Protein AF-A0A3D1VKC5-F1 (afdb_monomer_lite)

pLDDT: mean 73.42, std 13.59, range [33.91, 86.0]

Radius of gyration: 18.65 Å; chains: 1; bounding box: 27×30×65 Å

Structure (mmCIF, N/CA/C/O backbone):
data_AF-A0A3D1VKC5-F1
#
_entry.id   AF-A0A3D1VKC5-F1
#
loop_
_atom_site.group_PDB
_atom_site.id
_atom_site.type_symbol
_atom_site.label_atom_id
_atom_site.label_alt_id
_atom_site.label_comp_id
_atom_site.label_asym_id
_atom_site.label_entity_id
_atom_site.label_seq_id
_atom_site.pdbx_PDB_ins_code
_atom_site.Cartn_x
_atom_site.Cartn_y
_atom_site.Cartn_z
_atom_site.occupancy
_atom_site.B_iso_or_equiv
_atom_site.auth_seq_id
_atom_site.auth_comp_id
_atom_site.auth_asym_id
_atom_site.auth_atom_id
_atom_site.pdbx_PDB_model_num
ATOM 1 N N . MET A 1 1 ? 1.039 -16.265 -34.455 1.00 33.91 1 MET A N 1
ATOM 2 C CA . MET A 1 1 ? -0.059 -16.588 -33.523 1.00 33.91 1 MET A CA 1
ATOM 3 C C . MET A 1 1 ? 0.494 -16.390 -32.120 1.00 33.91 1 MET A C 1
ATOM 5 O O . MET A 1 1 ? 1.245 -17.235 -31.660 1.00 33.91 1 MET A O 1
ATOM 9 N N . ARG A 1 2 ? 0.308 -15.204 -31.527 1.00 37.31 2 ARG A N 1
ATOM 10 C CA . ARG A 1 2 ? 0.810 -14.913 -30.175 1.00 37.31 2 ARG A CA 1
ATOM 11 C C . ARG A 1 2 ? -0.266 -15.369 -29.200 1.00 37.31 2 ARG A C 1
ATOM 13 O O . ARG A 1 2 ? -1.404 -14.924 -29.299 1.00 37.31 2 ARG A O 1
ATOM 20 N N . CYS A 1 3 ? 0.079 -16.352 -28.380 1.00 38.66 3 CYS A N 1
ATOM 21 C CA . CYS A 1 3 ? -0.823 -16.963 -27.422 1.00 38.66 3 CYS A CA 1
ATOM 22 C C . CYS A 1 3 ? -1.329 -15.896 -26.448 1.00 38.66 3 CYS A C 1
ATOM 24 O O . CYS A 1 3 ? -0.537 -15.314 -25.714 1.00 38.66 3 CYS A O 1
ATOM 26 N N . PHE A 1 4 ? -2.644 -15.674 -26.445 1.00 37.81 4 PHE A N 1
ATOM 27 C CA . PHE A 1 4 ? -3.355 -15.131 -25.294 1.00 37.81 4 PHE A CA 1
ATOM 28 C C . PHE A 1 4 ? -3.108 -16.091 -24.127 1.00 37.81 4 PHE A C 1
ATOM 30 O O . PHE A 1 4 ? -3.700 -17.171 -24.075 1.00 37.81 4 PHE A O 1
ATOM 37 N N . SER A 1 5 ? -2.191 -15.753 -23.223 1.00 38.81 5 SER A N 1
ATOM 38 C CA . SER A 1 5 ? -2.160 -16.404 -21.922 1.00 38.81 5 SER A CA 1
ATOM 39 C C . SER A 1 5 ? -3.208 -15.719 -21.051 1.00 38.81 5 SER A C 1
ATOM 41 O O . SER A 1 5 ? -3.211 -14.505 -20.875 1.00 38.81 5 SER A O 1
ATOM 43 N N . TYR A 1 6 ? -4.098 -16.522 -20.474 1.00 39.53 6 TYR A N 1
ATOM 44 C CA . TYR A 1 6 ? -5.091 -16.166 -19.451 1.00 39.53 6 TYR A CA 1
ATOM 45 C C . TYR A 1 6 ? -4.491 -15.539 -18.163 1.00 39.53 6 TYR A C 1
ATOM 47 O O . TYR A 1 6 ? -5.154 -15.465 -17.138 1.00 39.53 6 TYR A O 1
ATOM 55 N N . GLN A 1 7 ? -3.222 -15.126 -18.183 1.00 45.41 7 GLN A N 1
ATOM 56 C CA . GLN A 1 7 ? -2.492 -14.520 -17.068 1.00 45.41 7 GLN A CA 1
ATOM 57 C C . GLN A 1 7 ? -2.585 -12.984 -17.079 1.00 45.41 7 GLN A C 1
ATOM 59 O O . GLN A 1 7 ? -2.078 -12.342 -16.173 1.00 45.41 7 GLN A O 1
ATOM 64 N N . GLN A 1 8 ? -3.238 -12.400 -18.086 1.00 49.22 8 GLN A N 1
ATOM 65 C CA . GLN A 1 8 ? -3.439 -10.957 -18.248 1.00 49.22 8 GLN A CA 1
ATOM 66 C C . GLN A 1 8 ? -4.700 -10.454 -17.519 1.00 49.22 8 GLN A C 1
ATOM 68 O O . GLN A 1 8 ? -5.377 -9.534 -17.965 1.00 49.22 8 GLN A O 1
ATOM 73 N N . GLU A 1 9 ? -5.068 -11.100 -16.416 1.00 45.91 9 GLU A N 1
ATOM 74 C CA . GLU A 1 9 ? -5.989 -10.503 -15.457 1.00 45.91 9 GLU A CA 1
ATOM 75 C C . GLU A 1 9 ? -5.077 -9.738 -14.497 1.00 45.91 9 GLU A C 1
ATOM 77 O O . GLU A 1 9 ? -4.272 -10.393 -13.845 1.00 45.91 9 GLU A O 1
ATOM 82 N N . ASN A 1 10 ? -5.135 -8.396 -14.484 1.00 53.47 10 ASN A N 1
ATOM 83 C CA . ASN A 1 10 ? -4.358 -7.456 -13.646 1.00 53.47 10 ASN A CA 1
ATOM 84 C C . ASN A 1 10 ? -4.444 -7.782 -12.139 1.00 53.47 10 ASN A C 1
ATOM 86 O O . ASN A 1 10 ? -5.021 -7.042 -11.342 1.00 53.47 10 ASN A O 1
ATOM 90 N N . ARG A 1 11 ? -3.932 -8.934 -11.732 1.00 56.06 11 ARG A N 1
ATOM 91 C CA . ARG A 1 11 ? -4.049 -9.498 -10.399 1.00 56.06 11 ARG A CA 1
ATOM 92 C C . ARG A 1 11 ? -2.639 -9.693 -9.908 1.00 56.06 11 ARG A C 1
ATOM 94 O O . ARG A 1 11 ? -1.883 -10.481 -10.465 1.00 56.06 11 ARG A O 1
ATOM 101 N N . ILE A 1 12 ? -2.320 -8.957 -8.853 1.00 68.12 12 ILE A N 1
ATOM 102 C CA . ILE A 1 12 ? -1.060 -9.076 -8.133 1.00 68.12 12 ILE A CA 1
ATOM 103 C C . ILE A 1 12 ? -0.843 -10.565 -7.805 1.00 68.12 12 ILE A C 1
ATOM 105 O O . ILE A 1 12 ? -1.728 -11.182 -7.195 1.00 68.12 12 ILE A O 1
ATOM 109 N N . PRO A 1 13 ? 0.279 -11.175 -8.224 1.00 67.38 13 PRO A N 1
ATOM 110 C CA . PRO A 1 13 ? 0.519 -12.591 -7.995 1.00 67.38 13 PRO A CA 1
ATOM 111 C C . PRO A 1 13 ? 0.593 -12.897 -6.496 1.00 67.38 13 PRO A C 1
ATOM 113 O O . PRO A 1 13 ? 1.274 -12.223 -5.729 1.00 67.38 13 PRO A O 1
ATOM 116 N N . ALA A 1 14 ? -0.060 -13.985 -6.080 1.00 68.19 14 ALA A N 1
ATOM 117 C CA . ALA A 1 14 ? -0.052 -14.444 -4.687 1.00 68.19 14 ALA A CA 1
ATOM 118 C C . ALA A 1 14 ? 1.315 -14.999 -4.227 1.00 68.19 14 ALA A C 1
ATOM 120 O O . ALA A 1 14 ? 1.495 -15.330 -3.057 1.00 68.19 14 ALA A O 1
ATOM 121 N N . ASN A 1 15 ? 2.274 -15.144 -5.147 1.00 76.44 15 ASN A N 1
ATOM 122 C CA . ASN A 1 15 ? 3.615 -15.641 -4.875 1.00 76.44 15 ASN A CA 1
ATOM 123 C C . ASN A 1 15 ? 4.611 -14.475 -4.858 1.00 76.44 15 ASN A C 1
ATOM 125 O O . ASN A 1 15 ? 4.757 -13.768 -5.852 1.00 76.44 15 ASN A O 1
ATOM 129 N N . SER A 1 16 ? 5.337 -14.319 -3.750 1.00 74.62 16 SER A N 1
ATOM 130 C CA . SER A 1 16 ? 6.280 -13.214 -3.550 1.00 74.62 16 SER A CA 1
ATOM 131 C C . SER A 1 16 ? 7.471 -13.225 -4.512 1.00 74.62 16 SER A C 1
ATOM 133 O O . SER A 1 16 ? 7.957 -12.159 -4.880 1.00 74.62 16 SER A O 1
ATOM 135 N N . ALA A 1 17 ? 7.938 -14.396 -4.950 1.00 75.81 17 ALA A N 1
ATOM 136 C CA . ALA A 1 17 ? 9.008 -14.489 -5.940 1.00 75.81 17 ALA A CA 1
ATOM 137 C C . ALA A 1 17 ? 8.516 -14.065 -7.331 1.00 75.81 17 ALA A C 1
ATOM 139 O O . ALA A 1 17 ? 9.223 -13.350 -8.036 1.00 75.81 17 ALA A O 1
ATOM 140 N N . LEU A 1 18 ? 7.290 -14.455 -7.695 1.00 79.75 18 LEU A N 1
ATOM 141 C CA . LEU A 1 18 ? 6.674 -14.047 -8.959 1.00 79.75 18 LEU A CA 1
ATOM 142 C C . LEU A 1 18 ? 6.371 -12.543 -8.973 1.00 79.75 18 LEU A C 1
ATOM 144 O O . LEU A 1 18 ? 6.651 -11.881 -9.964 1.00 79.75 18 LEU A O 1
ATOM 148 N N . LEU A 1 19 ? 5.890 -12.000 -7.849 1.00 82.62 19 LEU A N 1
ATOM 149 C CA . LEU A 1 19 ? 5.662 -10.565 -7.673 1.00 82.62 19 LEU A CA 1
ATOM 150 C C . LEU A 1 19 ? 6.939 -9.750 -7.883 1.00 82.62 19 LEU A C 1
ATOM 152 O O . LEU A 1 19 ? 6.917 -8.747 -8.588 1.00 82.62 19 LEU A O 1
ATOM 156 N N . ARG A 1 20 ? 8.057 -10.192 -7.296 1.00 82.62 20 ARG A N 1
ATOM 157 C CA . ARG A 1 20 ? 9.349 -9.509 -7.448 1.00 82.62 20 ARG A CA 1
ATOM 158 C C . ARG A 1 20 ? 9.828 -9.509 -8.894 1.00 82.62 20 ARG A C 1
ATOM 160 O O . ARG A 1 20 ? 10.182 -8.452 -9.400 1.00 82.62 20 ARG A O 1
ATOM 167 N N . ALA A 1 21 ? 9.779 -10.665 -9.557 1.00 83.62 21 ALA A N 1
ATOM 168 C CA . ALA A 1 21 ? 10.160 -10.776 -10.963 1.00 83.62 21 ALA A CA 1
ATOM 169 C C . ALA A 1 21 ? 9.299 -9.869 -11.860 1.00 83.62 21 ALA A C 1
ATOM 171 O O . ALA A 1 21 ? 9.800 -9.218 -12.769 1.00 83.62 21 ALA A O 1
ATOM 172 N N . GLU A 1 22 ? 8.003 -9.777 -11.568 1.00 83.25 22 GLU A N 1
ATOM 173 C CA . GLU A 1 22 ? 7.086 -8.928 -12.319 1.00 83.25 22 GLU A CA 1
ATOM 174 C C . GLU A 1 22 ? 7.368 -7.433 -12.108 1.00 83.25 22 GLU A C 1
ATOM 176 O O . GLU A 1 22 ? 7.398 -6.674 -13.074 1.00 83.25 22 GLU A O 1
ATOM 181 N N . MET A 1 23 ? 7.658 -7.008 -10.876 1.00 84.88 23 MET A N 1
ATOM 182 C CA . MET A 1 23 ? 8.090 -5.634 -10.595 1.00 84.88 23 MET A CA 1
ATOM 183 C C . MET A 1 23 ? 9.426 -5.285 -11.261 1.00 84.88 23 MET A C 1
ATOM 185 O O . MET A 1 23 ? 9.592 -4.163 -11.732 1.00 84.88 23 MET A O 1
ATOM 189 N N . GLU A 1 24 ? 10.370 -6.226 -11.326 1.00 85.19 24 GLU A N 1
ATOM 190 C CA . GLU A 1 24 ? 11.630 -6.045 -12.057 1.00 85.19 24 GLU A CA 1
ATOM 191 C C . GLU A 1 24 ? 11.386 -5.828 -13.556 1.00 85.19 24 GLU A C 1
ATOM 193 O O . GLU A 1 24 ? 11.992 -4.934 -14.144 1.00 85.19 24 GLU A O 1
ATOM 198 N N . ASP A 1 25 ? 10.447 -6.561 -14.160 1.00 83.25 25 ASP A N 1
ATOM 199 C CA . ASP A 1 25 ? 10.055 -6.354 -15.558 1.00 83.25 25 ASP A CA 1
ATOM 200 C C . ASP A 1 25 ? 9.412 -4.977 -15.794 1.00 83.25 25 ASP A C 1
ATOM 202 O O . ASP A 1 25 ? 9.676 -4.347 -16.823 1.00 83.25 25 ASP A O 1
ATOM 206 N N . PHE A 1 26 ? 8.604 -4.484 -14.848 1.00 83.62 26 PHE A N 1
ATOM 207 C CA . PHE A 1 26 ? 8.054 -3.124 -14.896 1.00 83.62 26 PHE A CA 1
ATOM 208 C C . PHE A 1 26 ? 9.141 -2.050 -14.755 1.00 83.62 26 PHE A C 1
ATOM 210 O O . PHE A 1 26 ? 9.109 -1.059 -15.479 1.00 83.62 26 PHE A O 1
ATOM 217 N N . MET A 1 27 ? 10.125 -2.233 -13.871 1.00 83.56 27 MET A N 1
ATOM 218 C CA . MET A 1 27 ? 11.247 -1.292 -13.718 1.00 83.56 27 MET A CA 1
ATOM 219 C C . MET A 1 27 ? 12.208 -1.321 -14.917 1.00 83.56 27 MET A C 1
ATOM 221 O O . MET A 1 27 ? 12.795 -0.302 -15.269 1.00 83.56 27 MET A O 1
ATOM 225 N N . ALA A 1 28 ? 12.353 -2.474 -15.574 1.00 84.62 28 ALA A N 1
ATOM 226 C CA . ALA A 1 28 ? 13.167 -2.630 -16.778 1.00 84.62 28 ALA A CA 1
ATOM 227 C C . ALA A 1 28 ? 12.486 -2.100 -18.056 1.00 84.62 28 ALA A C 1
ATOM 229 O O . ALA A 1 28 ? 13.121 -2.061 -19.110 1.00 84.62 28 ALA A O 1
ATOM 230 N N . GLY A 1 29 ? 11.206 -1.708 -17.984 1.00 83.00 29 GLY A N 1
ATOM 231 C CA . GLY A 1 29 ? 10.424 -1.279 -19.147 1.00 83.00 29 GLY A CA 1
ATOM 232 C C . GLY A 1 29 ? 10.084 -2.422 -20.111 1.00 83.00 29 GLY A C 1
ATOM 233 O O . GLY A 1 29 ? 9.826 -2.188 -21.290 1.00 83.00 29 GLY A O 1
ATOM 234 N N . ASN A 1 30 ? 10.087 -3.667 -19.625 1.00 82.75 30 ASN A N 1
ATOM 235 C CA . ASN A 1 30 ? 9.744 -4.856 -20.411 1.00 82.75 30 ASN A CA 1
ATOM 236 C C . ASN A 1 30 ? 8.225 -5.073 -20.513 1.00 82.75 30 ASN A C 1
ATOM 238 O O . ASN A 1 30 ? 7.764 -5.944 -21.259 1.00 82.75 30 ASN A O 1
ATOM 242 N N . ARG A 1 31 ? 7.439 -4.314 -19.740 1.00 77.88 31 ARG A N 1
ATOM 243 C CA . ARG A 1 31 ? 5.977 -4.368 -19.716 1.00 77.88 31 ARG A CA 1
ATOM 244 C C . ARG A 1 31 ? 5.385 -3.281 -20.601 1.00 77.88 31 ARG A C 1
ATOM 246 O O . ARG A 1 31 ? 5.855 -2.149 -20.617 1.00 77.88 31 ARG A O 1
ATOM 253 N N . THR A 1 32 ? 4.346 -3.653 -21.339 1.00 77.69 32 THR A N 1
ATOM 254 C CA . THR A 1 32 ? 3.581 -2.734 -22.183 1.00 77.69 32 THR A CA 1
ATOM 255 C C . THR A 1 32 ? 2.098 -2.894 -21.900 1.00 77.69 32 THR A C 1
ATOM 257 O O . THR A 1 32 ? 1.642 -4.008 -21.620 1.00 77.69 32 THR A O 1
ATOM 260 N N . ASP A 1 33 ? 1.370 -1.787 -21.964 1.00 78.06 33 ASP A N 1
ATOM 261 C CA . ASP A 1 33 ? -0.079 -1.770 -21.846 1.00 78.06 33 ASP A CA 1
ATOM 262 C C . ASP A 1 33 ? -0.748 -2.389 -23.090 1.00 78.06 33 ASP A C 1
ATOM 264 O O . ASP A 1 33 ? -0.106 -2.865 -24.034 1.00 78.06 33 ASP A O 1
ATOM 268 N N . TRP A 1 34 ? -2.081 -2.379 -23.115 1.00 72.88 34 TRP A N 1
ATOM 269 C CA . TRP A 1 34 ? -2.849 -2.898 -24.250 1.00 72.88 34 TRP A CA 1
ATOM 270 C C . TRP A 1 34 ? -2.605 -2.131 -25.565 1.00 72.88 34 TRP A C 1
ATOM 272 O O . TRP A 1 34 ? -2.804 -2.682 -26.651 1.00 72.88 34 TRP A O 1
ATOM 282 N N . TYR A 1 35 ? -2.185 -0.869 -25.481 1.00 81.69 35 TYR A N 1
ATOM 283 C CA . TYR A 1 35 ? -1.874 -0.010 -26.622 1.00 81.69 35 TYR A CA 1
ATOM 284 C C . TYR A 1 35 ? -0.409 -0.130 -27.075 1.00 81.69 35 TYR A C 1
ATOM 286 O O . TYR A 1 35 ? -0.068 0.369 -28.149 1.00 81.69 35 TYR A O 1
ATOM 294 N N . GLY A 1 36 ? 0.425 -0.864 -26.333 1.00 78.19 36 GLY A N 1
ATOM 295 C CA . GLY A 1 36 ? 1.845 -1.058 -26.614 1.00 78.19 36 GLY A CA 1
ATOM 296 C C . GLY A 1 36 ? 2.751 0.015 -26.005 1.00 78.19 36 GLY A C 1
ATOM 297 O O . GLY A 1 36 ? 3.943 0.027 -26.314 1.00 78.19 36 GLY A O 1
ATOM 298 N N . GLU A 1 37 ? 2.213 0.894 -25.159 1.00 81.06 37 GLU A N 1
ATOM 299 C CA . GLU A 1 37 ? 2.986 1.886 -24.413 1.00 81.06 37 GLU A CA 1
ATOM 300 C C . GLU A 1 37 ? 3.690 1.214 -23.236 1.00 81.06 37 GLU A C 1
ATOM 302 O O . GLU A 1 37 ? 3.131 0.328 -22.592 1.00 81.06 37 GLU A O 1
ATOM 307 N N . VAL A 1 38 ? 4.932 1.609 -22.954 1.00 82.06 38 VAL A N 1
ATOM 308 C CA . VAL A 1 38 ? 5.714 1.008 -21.865 1.00 82.06 38 VAL A CA 1
ATOM 309 C C . VAL A 1 38 ? 5.125 1.424 -20.519 1.00 82.06 38 VAL A C 1
ATOM 311 O O . VAL A 1 38 ? 5.108 2.607 -20.180 1.00 82.06 38 VAL A O 1
ATOM 314 N N . GLU A 1 39 ? 4.699 0.444 -19.726 1.00 78.12 39 GLU A N 1
ATOM 315 C CA . GLU A 1 39 ? 4.349 0.656 -18.324 1.00 78.12 39 GLU A CA 1
ATOM 316 C C . GLU A 1 39 ? 5.640 0.596 -17.506 1.00 78.12 39 GLU A C 1
ATOM 318 O O . GLU A 1 39 ? 6.185 -0.479 -17.252 1.00 78.12 39 GLU A O 1
ATOM 323 N N . LEU A 1 40 ? 6.163 1.768 -17.140 1.00 82.56 40 LEU A N 1
ATOM 324 C CA . LEU A 1 40 ? 7.381 1.896 -16.347 1.00 82.56 40 LEU A CA 1
ATOM 325 C C . LEU A 1 40 ? 7.023 2.162 -14.885 1.00 82.56 40 LEU A C 1
ATOM 327 O O . LEU A 1 40 ? 6.382 3.166 -14.572 1.00 82.56 40 LEU A O 1
ATOM 331 N N . LEU A 1 41 ? 7.489 1.296 -13.987 1.00 81.19 41 LEU A N 1
ATOM 332 C CA . LEU A 1 41 ? 7.432 1.561 -12.553 1.00 81.19 41 LEU A CA 1
ATOM 333 C C . LEU A 1 41 ? 8.685 2.335 -12.133 1.00 81.19 41 LEU A C 1
ATOM 335 O O . LEU A 1 41 ? 9.803 1.857 -12.323 1.00 81.19 41 LEU A O 1
ATOM 339 N N . GLY A 1 42 ? 8.503 3.526 -11.563 1.00 85.06 42 GLY A N 1
ATOM 340 C CA . GLY A 1 42 ? 9.611 4.327 -11.050 1.00 85.06 42 GLY A CA 1
ATOM 341 C C . GLY A 1 42 ? 10.296 3.661 -9.855 1.00 85.06 42 GLY A C 1
ATOM 342 O O . GLY A 1 42 ? 9.644 3.026 -9.026 1.00 85.06 42 GLY A O 1
ATOM 343 N N . GLU A 1 43 ? 11.613 3.847 -9.725 1.00 82.12 43 GLU A N 1
ATOM 344 C CA . GLU A 1 43 ? 12.391 3.293 -8.605 1.00 82.12 43 GLU A CA 1
ATOM 345 C C . GLU A 1 43 ? 11.852 3.742 -7.234 1.00 82.12 43 GLU A C 1
ATOM 347 O O . GLU A 1 43 ? 11.819 2.951 -6.291 1.00 82.12 43 GLU A O 1
ATOM 352 N N . SER A 1 44 ? 11.381 4.993 -7.124 1.00 82.62 44 SER A N 1
ATOM 353 C CA . SER A 1 44 ? 10.761 5.529 -5.903 1.00 82.62 44 SER A CA 1
ATOM 354 C C . SER A 1 44 ? 9.487 4.784 -5.518 1.00 82.62 44 SER A C 1
ATOM 356 O O . SER A 1 44 ? 9.271 4.484 -4.344 1.00 82.62 44 SER A O 1
ATOM 358 N N . ASP A 1 45 ? 8.665 4.461 -6.512 1.00 81.94 45 ASP A N 1
ATOM 359 C CA . ASP A 1 45 ? 7.350 3.858 -6.319 1.00 81.94 45 ASP A CA 1
ATOM 360 C C . ASP A 1 45 ? 7.508 2.371 -5.985 1.00 81.94 45 ASP A C 1
ATOM 362 O O . ASP A 1 45 ? 6.849 1.851 -5.083 1.00 81.94 45 ASP A O 1
ATOM 366 N N . ALA A 1 46 ? 8.467 1.701 -6.634 1.00 84.25 46 ALA A N 1
ATOM 367 C CA . ALA A 1 46 ? 8.870 0.343 -6.288 1.00 84.25 46 ALA A CA 1
ATOM 368 C C . ALA A 1 46 ? 9.411 0.262 -4.852 1.00 84.25 46 ALA A C 1
ATOM 370 O O . ALA A 1 46 ? 9.003 -0.612 -4.085 1.00 84.25 46 ALA A O 1
ATOM 371 N N . ALA A 1 47 ? 10.289 1.190 -4.456 1.00 83.94 47 ALA A N 1
ATOM 372 C CA . ALA A 1 47 ? 10.823 1.242 -3.097 1.00 83.94 47 ALA A CA 1
ATOM 373 C C . ALA A 1 47 ? 9.719 1.475 -2.055 1.00 83.94 47 ALA A C 1
ATOM 375 O O . ALA A 1 47 ? 9.701 0.812 -1.016 1.00 83.94 47 ALA A O 1
ATOM 376 N N . GLN A 1 48 ? 8.765 2.366 -2.344 1.00 82.31 48 GLN A N 1
ATOM 377 C CA . GLN A 1 48 ? 7.612 2.606 -1.478 1.00 82.31 48 GLN A CA 1
ATOM 378 C C . GLN A 1 48 ? 6.738 1.353 -1.338 1.00 82.31 48 GLN A C 1
ATOM 380 O O . GLN A 1 48 ? 6.336 1.007 -0.227 1.00 82.31 48 GLN A O 1
ATOM 385 N N . PHE A 1 49 ? 6.4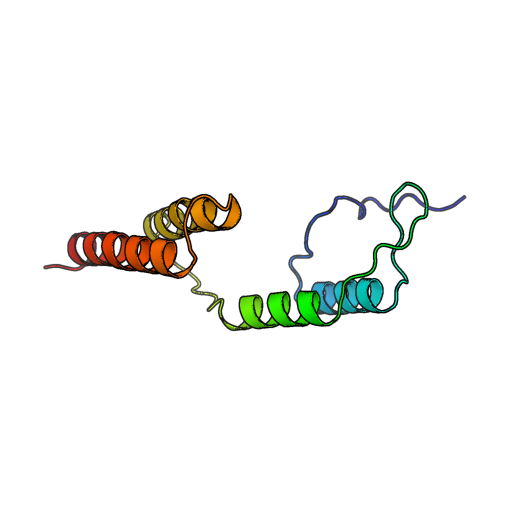90 0.634 -2.435 1.00 83.38 49 PHE A N 1
ATOM 386 C CA . PHE A 1 49 ? 5.739 -0.619 -2.414 1.00 83.38 49 PHE A CA 1
ATOM 387 C C . PHE A 1 49 ? 6.421 -1.697 -1.561 1.00 83.38 49 PHE A C 1
ATOM 389 O O . PHE A 1 49 ? 5.764 -2.340 -0.742 1.00 83.38 49 PHE A O 1
ATOM 396 N N . TYR A 1 50 ? 7.738 -1.882 -1.696 1.00 82.62 50 TYR A N 1
ATOM 397 C CA . TYR A 1 50 ? 8.468 -2.866 -0.893 1.00 82.62 50 TYR A CA 1
ATOM 398 C C . TYR A 1 50 ? 8.542 -2.488 0.586 1.00 82.62 50 TYR A C 1
ATOM 400 O O . TYR A 1 50 ? 8.362 -3.360 1.433 1.00 82.62 50 TYR A O 1
ATOM 408 N N . ALA A 1 51 ? 8.720 -1.205 0.905 1.00 82.75 51 ALA A N 1
ATOM 409 C CA . ALA A 1 51 ? 8.659 -0.729 2.283 1.00 82.75 51 ALA A CA 1
ATOM 410 C C . ALA A 1 51 ? 7.287 -1.021 2.915 1.00 82.75 51 ALA A C 1
ATOM 412 O O . ALA A 1 51 ? 7.217 -1.492 4.049 1.00 82.75 51 ALA A O 1
ATOM 413 N N . LEU A 1 52 ? 6.194 -0.824 2.164 1.00 81.19 52 LEU A N 1
ATOM 414 C CA . LEU A 1 52 ? 4.858 -1.231 2.604 1.00 81.19 52 LEU A CA 1
ATOM 415 C C . LEU A 1 52 ? 4.798 -2.745 2.825 1.00 81.19 52 LEU A C 1
ATOM 417 O O . LEU A 1 52 ? 4.407 -3.177 3.905 1.00 81.19 52 LEU A O 1
ATOM 421 N N . LEU A 1 53 ? 5.252 -3.549 1.863 1.00 78.50 53 LEU A N 1
ATOM 422 C CA . LEU A 1 53 ? 5.220 -5.011 1.954 1.00 78.50 53 LEU A CA 1
ATOM 423 C C . LEU A 1 53 ? 6.005 -5.558 3.159 1.00 78.50 53 LEU A C 1
ATOM 425 O O . LEU A 1 53 ? 5.560 -6.512 3.790 1.00 78.50 53 LEU A O 1
ATOM 429 N N . GLU A 1 54 ? 7.128 -4.935 3.516 1.00 74.19 54 GLU A N 1
ATOM 430 C CA . GLU A 1 54 ? 7.931 -5.295 4.692 1.00 74.19 54 GLU A CA 1
ATOM 431 C C . GLU A 1 54 ? 7.277 -4.901 6.022 1.00 74.19 54 GLU A C 1
ATOM 433 O O . GLU A 1 54 ? 7.484 -5.573 7.033 1.00 74.19 54 GLU A O 1
ATOM 438 N N . THR A 1 55 ? 6.460 -3.844 6.037 1.00 72.12 55 THR A N 1
ATOM 439 C CA . THR A 1 55 ? 5.697 -3.452 7.235 1.00 72.12 55 THR A CA 1
ATOM 440 C C . THR A 1 55 ? 4.463 -4.322 7.474 1.00 72.12 55 THR A C 1
ATOM 442 O O . THR A 1 55 ? 3.977 -4.406 8.607 1.00 72.12 55 THR A O 1
ATOM 445 N N . ILE A 1 56 ? 3.975 -5.020 6.442 1.00 66.44 56 ILE A N 1
ATOM 446 C CA . ILE A 1 56 ? 2.869 -5.970 6.571 1.00 66.44 56 ILE A CA 1
ATOM 447 C C . ILE A 1 56 ? 3.379 -7.217 7.299 1.00 66.44 56 ILE A C 1
ATOM 449 O O . ILE A 1 56 ? 3.937 -8.150 6.724 1.00 66.44 56 ILE A O 1
ATOM 453 N N . THR A 1 57 ? 3.145 -7.259 8.607 1.00 52.81 57 THR A N 1
ATOM 454 C CA . THR A 1 57 ? 3.282 -8.499 9.370 1.00 52.81 57 THR A CA 1
ATOM 455 C C . THR A 1 57 ? 2.123 -9.406 8.968 1.00 52.81 57 THR A C 1
ATOM 457 O O . THR A 1 57 ? 0.981 -9.122 9.323 1.00 52.81 57 THR A O 1
ATOM 460 N N . VAL A 1 58 ? 2.388 -10.489 8.228 1.00 53.56 58 VAL A N 1
ATOM 461 C CA . VAL A 1 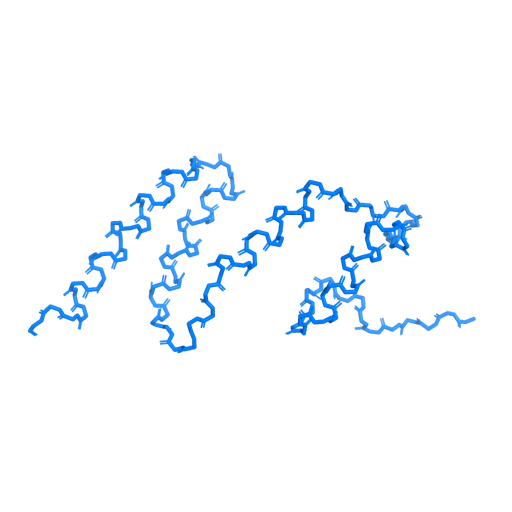58 ? 1.381 -11.532 7.975 1.00 53.56 58 VAL A CA 1
ATOM 462 C C . VAL A 1 58 ? 0.991 -12.137 9.320 1.00 53.56 58 VAL A C 1
ATOM 464 O O . VAL A 1 58 ? 1.647 -13.036 9.843 1.00 53.56 58 VAL A O 1
ATOM 467 N N . ARG A 1 59 ? -0.078 -11.620 9.914 1.00 48.09 59 ARG A N 1
ATOM 468 C CA . ARG A 1 59 ? -0.698 -12.204 11.093 1.00 48.09 59 ARG A CA 1
ATOM 469 C C . ARG A 1 59 ? -1.709 -13.229 10.589 1.00 48.09 59 ARG A C 1
ATOM 471 O O . ARG A 1 59 ? -2.875 -12.945 10.342 1.00 48.09 59 ARG A O 1
ATOM 478 N N . THR A 1 60 ? -1.237 -14.456 10.399 1.00 42.84 60 THR A N 1
ATOM 479 C CA . THR A 1 60 ? -2.109 -15.619 10.219 1.00 42.84 60 THR A CA 1
ATOM 480 C C . THR A 1 60 ? -3.037 -15.735 11.428 1.00 42.84 60 THR A C 1
ATOM 482 O O . THR A 1 60 ? -2.584 -16.090 12.515 1.00 42.84 60 THR A O 1
ATOM 485 N N . GLY A 1 61 ? -4.321 -15.424 11.225 1.00 55.75 61 GLY A N 1
ATOM 486 C CA . GLY A 1 61 ? -5.386 -15.582 12.220 1.00 55.75 61 GLY A CA 1
ATOM 487 C C . GLY A 1 61 ? -5.842 -14.286 12.891 1.00 55.75 61 GLY A C 1
ATOM 488 O O . GLY A 1 61 ? -5.941 -14.257 14.114 1.00 55.75 61 GLY A O 1
ATOM 489 N N . GLN A 1 62 ? -6.100 -13.218 12.130 1.00 55.62 62 GLN A N 1
ATOM 490 C CA . GLN A 1 62 ? -6.634 -11.978 12.690 1.00 55.62 62 GLN A CA 1
ATOM 491 C C . GLN A 1 62 ? -8.147 -11.869 12.579 1.00 55.62 62 GLN A C 1
ATOM 493 O O . GLN A 1 62 ? -8.754 -12.199 11.565 1.00 55.62 62 GLN A O 1
ATOM 498 N N . ASP A 1 63 ? -8.726 -11.400 13.676 1.00 64.38 63 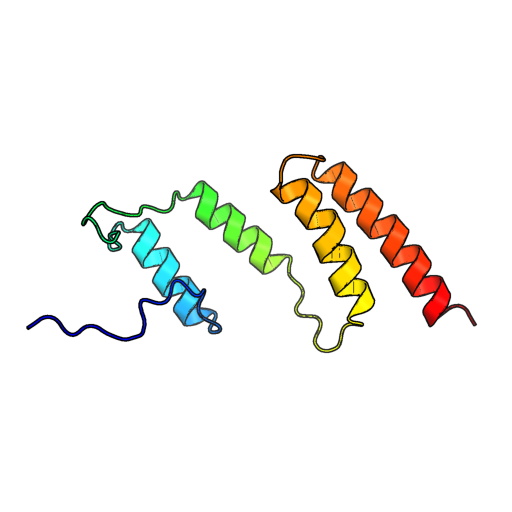ASP A N 1
ATOM 499 C CA . ASP A 1 63 ? -10.112 -10.993 13.799 1.00 64.38 63 ASP A CA 1
ATOM 500 C C . ASP A 1 63 ? -10.533 -10.136 12.606 1.00 64.38 63 ASP A C 1
ATOM 502 O O . ASP A 1 63 ? -9.982 -9.051 12.404 1.00 64.38 63 ASP A O 1
ATOM 506 N N . ARG A 1 64 ? -11.510 -10.608 11.820 1.00 67.50 64 ARG A N 1
ATOM 507 C CA . ARG A 1 64 ? -11.999 -9.877 10.637 1.00 67.50 64 ARG A CA 1
ATOM 508 C C . ARG A 1 64 ? -12.406 -8.446 10.970 1.00 67.50 64 ARG A C 1
ATOM 510 O O . ARG A 1 64 ? -12.191 -7.551 10.171 1.00 67.50 64 ARG A O 1
ATOM 517 N N . ALA A 1 65 ? -12.915 -8.220 12.177 1.00 71.31 65 ALA A N 1
ATOM 518 C CA . ALA A 1 65 ? -13.287 -6.889 12.629 1.00 71.31 65 ALA A CA 1
ATOM 519 C C . ALA A 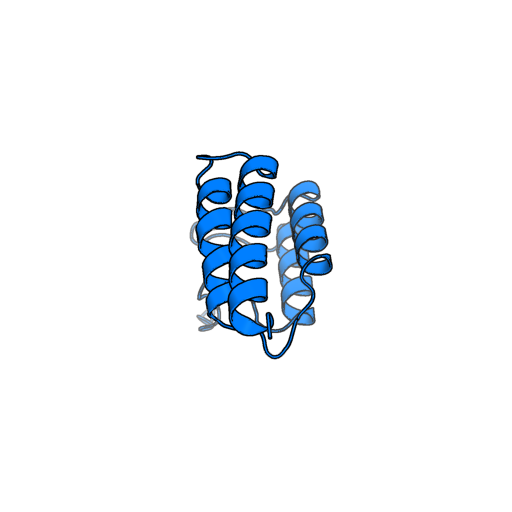1 65 ? -12.088 -5.924 12.738 1.00 71.31 65 ALA A C 1
ATOM 521 O O . ALA A 1 65 ? -12.246 -4.732 12.497 1.00 71.31 65 ALA A O 1
ATOM 522 N N . LEU A 1 66 ? -10.882 -6.411 13.059 1.00 73.12 66 LEU A N 1
ATOM 523 C CA . LEU A 1 66 ? -9.666 -5.587 13.048 1.00 73.12 66 LEU A CA 1
ATOM 524 C C . LEU A 1 66 ? -9.207 -5.267 11.624 1.00 73.12 66 LEU A C 1
ATOM 526 O O . LEU A 1 66 ? -8.740 -4.156 11.379 1.00 73.12 66 LEU A O 1
ATOM 530 N N . GLU A 1 67 ? -9.344 -6.216 10.696 1.00 73.06 67 GLU A N 1
ATOM 531 C CA . GLU A 1 67 ? -9.071 -5.980 9.273 1.00 73.06 67 GLU A CA 1
ATOM 532 C C . GLU A 1 67 ? -10.047 -4.957 8.683 1.00 73.06 67 GLU A C 1
ATOM 534 O O . GLU A 1 67 ? -9.611 -4.018 8.020 1.00 73.06 67 GLU A O 1
ATOM 539 N N . ASP A 1 68 ? -11.338 -5.069 9.001 1.00 79.75 68 ASP A N 1
ATOM 540 C CA . ASP A 1 68 ? -12.364 -4.126 8.552 1.00 79.75 68 ASP A CA 1
ATOM 541 C C . ASP A 1 68 ? -12.062 -2.700 9.052 1.00 79.75 68 ASP A C 1
ATOM 543 O O . ASP A 1 68 ? -12.081 -1.751 8.267 1.00 79.75 68 ASP A O 1
ATOM 547 N N . ILE A 1 69 ? -11.669 -2.542 10.325 1.00 82.38 69 ILE A N 1
ATOM 548 C CA . ILE A 1 69 ? -11.249 -1.244 10.888 1.00 82.38 69 ILE A CA 1
ATOM 549 C C . ILE A 1 69 ? -10.042 -0.667 10.132 1.00 82.38 69 ILE A C 1
ATOM 551 O O . ILE A 1 69 ? -10.010 0.529 9.839 1.00 82.38 69 ILE A O 1
ATOM 555 N N . LEU A 1 70 ? -9.043 -1.497 9.820 1.00 79.00 70 LEU A N 1
ATOM 556 C CA . LEU A 1 70 ? -7.853 -1.065 9.083 1.00 79.00 70 LEU A CA 1
ATOM 557 C C . LEU A 1 70 ? -8.207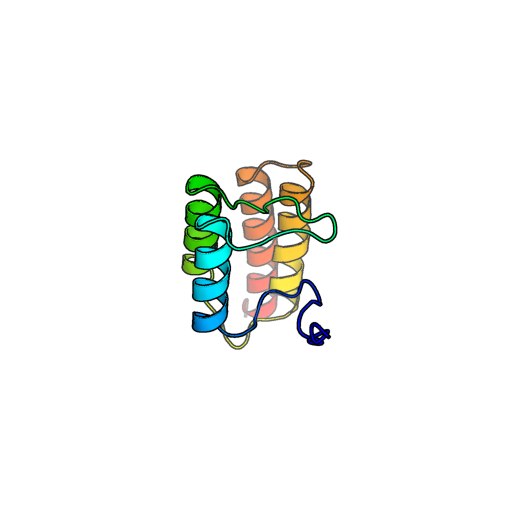 -0.619 7.662 1.00 79.00 70 LEU A C 1
ATOM 559 O O . LEU A 1 70 ? -7.758 0.439 7.223 1.00 79.00 70 LEU A O 1
ATOM 563 N N . CYS A 1 71 ? -9.016 -1.405 6.952 1.00 79.75 71 CYS A N 1
ATOM 564 C CA . CYS A 1 71 ? -9.412 -1.117 5.579 1.00 79.75 71 CYS A CA 1
ATOM 565 C C . CYS A 1 71 ? -10.281 0.139 5.473 1.00 79.75 71 CYS A C 1
ATOM 567 O O . CYS A 1 71 ? -10.050 0.951 4.579 1.00 79.75 71 CYS A O 1
ATOM 569 N N . GLU A 1 72 ? -11.246 0.327 6.373 1.00 82.44 72 GLU A N 1
ATOM 570 C CA . GLU A 1 72 ? -12.137 1.492 6.361 1.00 82.44 72 GLU A CA 1
ATOM 571 C C . GLU A 1 72 ? -11.376 2.809 6.545 1.00 82.44 72 GLU A C 1
ATOM 573 O O . GLU A 1 72 ? -11.577 3.761 5.790 1.00 82.44 72 GLU A O 1
ATOM 578 N N . GLU A 1 73 ? -10.466 2.864 7.515 1.00 82.06 73 GLU A N 1
ATOM 579 C CA . GLU A 1 73 ? -9.714 4.087 7.802 1.00 82.06 73 GLU A CA 1
ATOM 580 C C . GLU A 1 73 ? -8.602 4.330 6.773 1.00 82.06 73 GLU A C 1
ATOM 582 O O . GLU A 1 73 ? -8.362 5.468 6.361 1.00 82.06 73 GLU A O 1
ATOM 587 N N . ALA A 1 74 ? -7.954 3.267 6.283 1.00 78.19 74 ALA A N 1
ATOM 588 C CA . ALA A 1 74 ? -6.963 3.385 5.218 1.00 78.19 74 ALA A CA 1
ATOM 589 C C . ALA A 1 74 ? -7.599 3.812 3.885 1.00 78.19 74 ALA A C 1
ATOM 591 O O . ALA A 1 74 ? -6.983 4.567 3.134 1.00 78.19 74 ALA A O 1
ATOM 592 N N . ALA A 1 75 ? -8.840 3.403 3.596 1.00 78.12 75 ALA A N 1
ATOM 593 C CA . ALA A 1 75 ? -9.557 3.836 2.398 1.00 78.12 75 ALA A CA 1
ATOM 594 C C . ALA A 1 75 ? -9.707 5.364 2.340 1.00 78.12 75 ALA A C 1
ATOM 596 O O . ALA A 1 75 ? -9.553 5.951 1.270 1.00 78.12 75 ALA A O 1
ATOM 597 N N . GLY A 1 76 ? -9.929 6.024 3.483 1.00 76.88 76 GLY A N 1
ATOM 598 C CA . GLY A 1 76 ? -9.967 7.485 3.564 1.00 76.88 76 GLY A CA 1
ATOM 599 C C . GLY A 1 76 ? -8.632 8.144 3.198 1.00 76.88 76 GLY A C 1
ATOM 600 O O . GLY A 1 76 ? -8.620 9.178 2.526 1.00 76.88 76 GLY A O 1
ATOM 601 N N . TYR A 1 77 ? -7.513 7.538 3.603 1.00 76.69 77 TYR A N 1
ATOM 602 C CA . TYR A 1 77 ? -6.173 7.994 3.226 1.00 76.69 77 TYR A CA 1
ATOM 603 C C . TYR A 1 77 ? -5.905 7.791 1.731 1.00 76.69 77 TYR A C 1
ATOM 605 O O . TYR A 1 77 ? -5.498 8.727 1.045 1.00 76.69 77 TYR A O 1
ATOM 613 N N . PHE A 1 78 ? -6.204 6.603 1.197 1.00 73.38 78 PHE A N 1
ATOM 614 C CA . PHE A 1 78 ? -6.010 6.304 -0.225 1.00 73.38 78 PHE A CA 1
ATOM 615 C C . PHE A 1 78 ? -6.930 7.123 -1.141 1.00 73.38 78 PHE A C 1
ATOM 617 O O . PHE A 1 78 ? -6.541 7.461 -2.256 1.00 73.38 78 PHE A O 1
ATOM 624 N N . ALA A 1 79 ? -8.116 7.510 -0.668 1.00 83.56 79 ALA A N 1
ATOM 625 C CA . ALA A 1 79 ? -9.002 8.449 -1.354 1.00 83.56 79 ALA A CA 1
ATOM 626 C C . ALA A 1 79 ? -8.542 9.920 -1.241 1.00 83.56 79 ALA A C 1
ATOM 628 O O . ALA A 1 79 ? -9.235 10.814 -1.727 1.00 83.56 79 ALA A O 1
ATOM 629 N N . GLY A 1 80 ? -7.421 10.198 -0.562 1.00 80.31 80 GLY A N 1
ATOM 630 C CA . GLY A 1 80 ? -6.889 11.546 -0.341 1.00 80.31 80 GLY A CA 1
ATOM 631 C C . GLY A 1 80 ? -7.760 12.425 0.562 1.00 80.31 80 GLY A C 1
ATOM 632 O O . GLY A 1 80 ? -7.592 13.642 0.581 1.00 80.31 80 GLY A O 1
ATOM 633 N N . SER A 1 81 ? -8.713 11.830 1.285 1.00 82.75 81 SER A N 1
ATOM 634 C CA . SER A 1 81 ? -9.692 12.550 2.108 1.00 82.75 81 SER A CA 1
ATOM 635 C C . SER A 1 81 ? -9.155 12.892 3.500 1.00 82.75 81 SER A C 1
ATOM 637 O O . SER A 1 81 ? -9.578 13.881 4.095 1.00 82.75 81 SER A O 1
ATOM 639 N N . ILE A 1 82 ? -8.220 12.089 4.018 1.00 84.75 82 ILE A N 1
ATOM 640 C CA . ILE A 1 82 ? -7.556 12.284 5.315 1.00 84.75 82 ILE A CA 1
ATOM 641 C C . ILE A 1 82 ? -6.048 12.017 5.196 1.00 84.75 82 ILE A C 1
ATOM 643 O O . ILE A 1 82 ? -5.615 11.311 4.287 1.00 84.75 82 ILE A O 1
ATOM 647 N N . SER A 1 83 ? -5.232 12.581 6.094 1.00 85.69 83 SER A N 1
ATOM 648 C CA . SER A 1 83 ? -3.782 12.321 6.096 1.00 85.69 83 SER A CA 1
ATOM 649 C C . SER A 1 83 ? -3.448 10.924 6.630 1.00 85.69 83 SER A C 1
ATOM 651 O O . SER A 1 83 ? -4.268 10.287 7.297 1.00 85.69 83 SER A O 1
ATOM 653 N N . ALA A 1 84 ? -2.222 10.458 6.371 1.00 76.19 84 ALA A N 1
ATOM 654 C CA . ALA A 1 84 ? -1.731 9.183 6.895 1.00 76.19 84 ALA A CA 1
ATOM 655 C C . ALA A 1 84 ? -1.752 9.164 8.431 1.00 76.19 84 ALA A C 1
ATOM 657 O O . ALA A 1 84 ? -2.157 8.176 9.040 1.00 76.19 84 ALA A O 1
ATOM 658 N N . GLU A 1 85 ? -1.367 10.274 9.066 1.00 80.00 85 GLU A N 1
ATOM 659 C CA . GLU A 1 85 ? -1.385 10.430 10.521 1.00 80.00 85 GLU A CA 1
ATOM 660 C C . GLU A 1 85 ? -2.810 10.377 11.074 1.00 80.00 85 GLU A C 1
ATOM 662 O O . GLU A 1 85 ? -3.050 9.738 12.098 1.00 80.00 85 GLU A O 1
ATOM 667 N N . GLN A 1 86 ? -3.761 11.014 10.385 1.00 76.38 86 GLN A N 1
ATOM 668 C CA . GLN A 1 86 ? -5.170 11.006 10.769 1.00 76.38 86 GLN A CA 1
ATOM 669 C C . GLN A 1 86 ? -5.756 9.587 10.676 1.00 76.38 86 GLN A C 1
ATOM 671 O O . GLN A 1 86 ? -6.408 9.130 11.613 1.00 76.38 86 GLN A O 1
ATOM 676 N N . ALA A 1 87 ? -5.468 8.863 9.590 1.00 79.31 87 ALA A N 1
ATOM 677 C CA . ALA A 1 87 ? -5.881 7.470 9.430 1.00 79.31 87 ALA A CA 1
ATOM 678 C C . ALA A 1 87 ? -5.260 6.573 10.514 1.00 79.31 87 ALA A C 1
ATOM 680 O O . ALA A 1 87 ? -5.960 5.776 11.137 1.00 79.31 87 ALA A O 1
ATOM 681 N N . ALA A 1 88 ? -3.968 6.747 10.812 1.00 78.19 88 ALA A N 1
ATOM 682 C CA . ALA A 1 88 ? -3.281 5.991 11.856 1.00 78.19 88 ALA A CA 1
ATOM 683 C C . ALA A 1 88 ? -3.885 6.230 13.251 1.00 78.19 88 ALA A C 1
ATOM 685 O O . ALA A 1 88 ? -4.072 5.276 14.007 1.00 78.19 88 ALA A O 1
ATOM 686 N N . GLN A 1 89 ? -4.236 7.475 13.587 1.00 83.81 89 GLN A N 1
ATOM 687 C CA . GLN A 1 89 ? -4.908 7.799 14.851 1.00 83.81 89 GLN A CA 1
ATOM 688 C C . GLN A 1 89 ? -6.284 7.135 14.955 1.00 83.81 89 GLN A C 1
ATOM 690 O O . GLN A 1 89 ? -6.612 6.552 15.992 1.00 83.81 89 GLN A O 1
ATOM 695 N N . ASN A 1 90 ? -7.074 7.178 13.880 1.00 85.38 90 ASN A N 1
ATOM 696 C CA . ASN A 1 90 ? -8.396 6.560 13.858 1.00 85.38 90 ASN A CA 1
ATOM 697 C C . ASN A 1 90 ? -8.309 5.037 14.015 1.00 85.38 90 ASN A C 1
ATOM 699 O O . ASN A 1 90 ? -9.032 4.461 14.830 1.00 85.38 90 ASN A O 1
ATOM 703 N N . ILE A 1 91 ? -7.374 4.402 13.303 1.00 84.75 91 ILE A N 1
ATOM 704 C CA . ILE A 1 91 ? -7.086 2.968 13.411 1.00 84.75 91 ILE A CA 1
ATOM 705 C C . ILE A 1 91 ? -6.721 2.608 14.848 1.00 84.75 91 ILE A C 1
ATOM 707 O O . ILE A 1 91 ? -7.304 1.687 15.412 1.00 84.75 91 ILE A O 1
ATOM 711 N N . GLN A 1 92 ? -5.783 3.335 15.463 1.00 81.25 92 GLN A N 1
ATOM 712 C CA . GLN A 1 92 ? -5.332 3.051 16.827 1.00 81.25 92 GLN A CA 1
ATOM 713 C C . GLN A 1 92 ? -6.464 3.188 17.849 1.00 81.25 92 GLN A C 1
ATOM 715 O O . GLN A 1 92 ? -6.587 2.350 18.741 1.00 81.25 92 GLN A O 1
ATOM 720 N N . SER A 1 93 ? -7.314 4.205 17.695 1.00 86.00 93 SER A N 1
ATOM 721 C CA . SER A 1 93 ? -8.475 4.419 18.560 1.00 86.00 93 SER A CA 1
ATOM 722 C C . SER A 1 93 ? -9.491 3.277 18.433 1.00 86.00 93 SER A C 1
ATOM 724 O O . SER A 1 93 ? -9.838 2.630 19.422 1.00 86.00 93 SER A O 1
ATOM 726 N N . ARG A 1 94 ? -9.913 2.961 17.202 1.00 84.56 94 ARG A N 1
ATOM 727 C CA . ARG A 1 94 ? -10.931 1.934 16.930 1.00 84.56 94 ARG A CA 1
ATOM 728 C C . ARG A 1 94 ? -10.442 0.525 17.259 1.00 84.56 94 ARG A C 1
ATOM 730 O O . ARG A 1 94 ? -11.169 -0.241 17.887 1.00 84.56 94 ARG A O 1
ATOM 737 N N . ALA A 1 95 ? -9.204 0.195 16.895 1.00 82.31 95 ALA A N 1
ATOM 738 C CA . ALA A 1 95 ? -8.590 -1.085 17.233 1.00 82.31 95 ALA A CA 1
ATOM 739 C C . ALA A 1 95 ? -8.402 -1.242 18.750 1.00 82.31 95 ALA A C 1
ATOM 741 O O . ALA A 1 95 ? -8.594 -2.334 19.2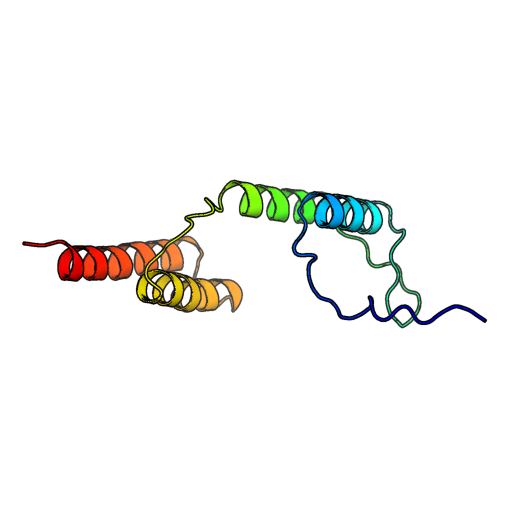79 1.00 82.31 95 ALA A O 1
ATOM 742 N N . GLY A 1 96 ? -8.059 -0.160 19.460 1.00 80.06 96 GLY A N 1
ATOM 743 C CA . GLY A 1 96 ? -7.923 -0.163 20.917 1.00 80.06 96 GLY A CA 1
ATOM 744 C C . GLY A 1 96 ? -9.238 -0.465 21.638 1.00 80.06 96 GLY A C 1
ATOM 745 O O . GLY A 1 96 ? -9.255 -1.311 22.532 1.00 80.06 96 GLY A O 1
ATOM 746 N N . ILE A 1 97 ? -10.335 0.169 21.208 1.00 83.06 97 ILE A N 1
ATOM 747 C CA . ILE A 1 97 ? -11.688 -0.102 21.727 1.00 83.06 97 ILE A CA 1
ATOM 748 C C . ILE A 1 97 ? -12.061 -1.564 21.476 1.00 83.06 97 ILE A C 1
ATOM 750 O O . ILE A 1 97 ? -12.429 -2.280 22.403 1.00 83.06 97 ILE A O 1
ATOM 754 N N . TYR A 1 98 ? -11.876 -2.035 20.244 1.00 79.38 98 TYR A N 1
ATOM 755 C CA . TYR A 1 98 ? -12.197 -3.406 19.865 1.00 79.38 98 TYR A CA 1
ATOM 756 C C . TYR A 1 98 ? -11.435 -4.452 20.698 1.00 79.38 98 TYR A C 1
ATOM 758 O O . TYR A 1 98 ? -12.010 -5.426 21.181 1.00 79.38 98 TYR A O 1
ATOM 766 N N . LEU A 1 99 ? -10.135 -4.239 20.919 1.00 78.88 99 LEU A N 1
ATOM 767 C CA . LEU A 1 99 ? -9.315 -5.136 21.733 1.00 78.88 99 LEU A CA 1
ATOM 768 C C . LEU A 1 99 ? -9.717 -5.115 23.216 1.00 78.88 99 LEU A C 1
ATOM 770 O O . LEU A 1 99 ? -9.670 -6.161 23.863 1.00 78.88 99 LEU A O 1
ATOM 774 N N . GLN A 1 100 ? -10.131 -3.960 23.751 1.00 78.50 100 GLN A N 1
ATOM 775 C CA . GLN A 1 100 ? -10.698 -3.872 25.101 1.00 78.50 100 GLN A CA 1
ATOM 776 C C . GLN A 1 100 ? -12.017 -4.638 25.223 1.00 78.50 100 GLN A C 1
ATOM 778 O O . GLN A 1 100 ? -12.230 -5.303 26.231 1.00 78.50 100 GLN A O 1
ATOM 783 N N . GLU A 1 101 ? -12.882 -4.584 24.214 1.00 76.69 101 GLU A N 1
ATOM 784 C CA . GLU A 1 101 ? -14.158 -5.307 24.221 1.00 76.69 101 GLU A CA 1
ATOM 785 C C . GLU A 1 101 ? -13.975 -6.828 24.114 1.00 76.69 101 GLU A C 1
ATOM 787 O O . GLU A 1 101 ? -14.710 -7.577 24.753 1.00 76.69 101 GLU A O 1
ATOM 792 N N . GLN A 1 102 ? -12.988 -7.297 23.342 1.00 68.38 102 GLN A N 1
ATOM 793 C CA . GLN A 1 102 ? -12.743 -8.733 23.146 1.00 68.38 102 GLN A CA 1
ATOM 794 C C . GLN A 1 102 ? -11.923 -9.389 24.268 1.00 68.38 102 GLN A C 1
ATOM 796 O O . GLN A 1 102 ? -12.113 -10.570 24.552 1.00 68.38 102 GLN A O 1
ATOM 801 N N . TYR A 1 103 ? -11.008 -8.650 24.905 1.00 65.44 103 TYR A N 1
ATOM 802 C CA . TYR A 1 103 ? -10.043 -9.214 25.863 1.00 65.44 103 TYR A CA 1
ATOM 803 C C . TYR A 1 103 ? -10.037 -8.522 27.235 1.00 65.44 103 TYR A C 1
ATOM 805 O O . TYR A 1 103 ? -9.225 -8.865 28.093 1.00 65.44 103 TYR A O 1
ATOM 813 N N . GLY A 1 104 ? -10.927 -7.555 27.466 1.00 60.22 104 GLY A N 1
ATOM 814 C CA . GLY A 1 104 ? -11.121 -6.901 28.758 1.00 60.22 104 GLY A CA 1
ATOM 815 C C . GLY A 1 104 ? -12.038 -7.700 29.683 1.00 60.22 104 GLY A C 1
ATOM 816 O O . GLY A 1 104 ? -13.186 -7.318 29.905 1.00 60.22 104 GLY A O 1
ATOM 817 N N . SER A 1 105 ? -11.551 -8.814 30.233 1.00 51.94 105 SER A N 1
ATOM 818 C CA . SER A 1 105 ? -12.117 -9.487 31.417 1.00 51.94 105 SER A CA 1
ATOM 819 C C . SER A 1 105 ? -11.026 -10.182 32.218 1.00 51.94 105 SER A C 1
ATOM 821 O O . SER A 1 105 ? -10.231 -10.926 31.604 1.00 51.94 105 SER A O 1
#

Foldseek 3Di:
DDDPDPPPPPDQDPDPVVNVVVLVCQCVQVDADPVRHGNHDDPVNVVVVVVVVVPDDPPPDDDVQLVVLLCVLVVCCVVVNDPPVRSVVSSCVSVVVVCCVVPVD

Sequence (105 aa):
MRCFSYQQENRIPANSALLRAEMEDFMAGNRTDWYGEVELLGESDAAQFYALLETITVRTGQDRALEDILCEEAAGYFAGSISAEQAAQNIQSRAGIYLQEQYGS

Secondary structure (DSSP, 8-state):
-----TT-S----SSHHHHHHHHHHHHTT--B-TTS-B-PPPHHHHHHHHHHHHH----TT--HHHHHHHHHHHHHHHTTSS-HHHHHHHHHHHHHHHHHHHH--